Protein AF-A0A317Z593-F1 (afdb_monomer_lite)

Organism: Staphylococcus pseudintermedius (NCBI:txid283734)

InterPro domains:
  IPR000795 Translational (tr)-type GTP-binding domain [PF00009] (11-51)
  IPR006297 Elongation factor 4 [PTHR43512] (8-53)
  IPR027417 P-loop containing nucleoside triphosphate hydrolase [G3DSA:3.40.50.300] (2-53)
  IPR027417 P-loop containing nucleoside triphosphate hydrolase [SSF52540] (5-43)

Sequence (53 aa):
MDNQQRLNRRENIRNFSIIAHIDHGKSTLADRILENTKSVESREMQAQLLDSM

Foldseek 3Di:
DDPVVVVVVVVPDDDDAQDDDPPPCRLVVVLVVCVVVVVDPPVQDDRSSVVVD

Secondary structure (DSSP, 8-state):
--HHHHHHHHHT---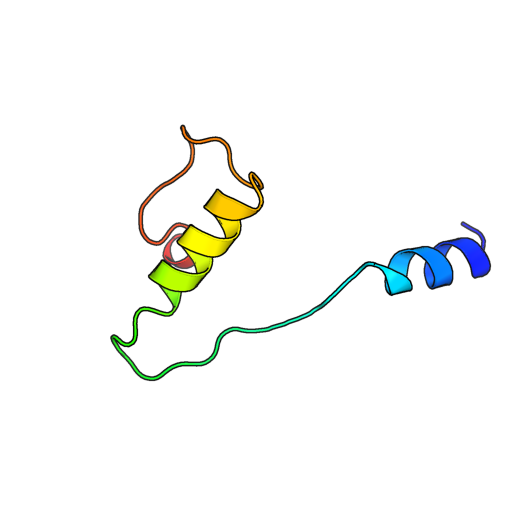------TTS-HHHHHHHHHHHTT-S-TTT--TTGGG--

Structure (mmCIF, N/CA/C/O backbone):
data_AF-A0A317Z593-F1
#
_entry.id   AF-A0A317Z593-F1
#
loop_
_atom_site.group_PDB
_atom_site.id
_atom_site.type_symbol
_atom_site.label_atom_id
_atom_site.label_alt_id
_atom_site.label_comp_id
_atom_site.label_asym_id
_atom_site.label_entity_id
_atom_site.label_seq_id
_atom_site.pdbx_PDB_ins_code
_atom_site.Cartn_x
_atom_site.Cartn_y
_atom_site.Cartn_z
_atom_site.occupancy
_atom_site.B_iso_or_equiv
_atom_site.auth_seq_id
_atom_site.auth_comp_id
_atom_site.auth_asym_id
_atom_site.auth_atom_id
_atom_site.pdbx_PDB_model_num
ATOM 1 N N . MET A 1 1 ? -6.015 3.149 30.447 1.00 62.22 1 MET A N 1
ATOM 2 C CA . MET A 1 1 ? -6.391 2.250 29.334 1.00 62.22 1 MET A CA 1
ATOM 3 C C . MET A 1 1 ? -6.250 0.835 29.829 1.00 62.22 1 MET A C 1
ATOM 5 O O . MET A 1 1 ? -5.148 0.471 30.224 1.00 62.22 1 MET A O 1
ATOM 9 N N . ASP A 1 2 ? -7.356 0.105 29.860 1.00 83.38 2 ASP A N 1
ATOM 10 C CA . ASP A 1 2 ? -7.392 -1.266 30.356 1.00 83.38 2 ASP A CA 1
ATOM 11 C C . ASP A 1 2 ? -6.618 -2.208 29.417 1.00 83.38 2 ASP A C 1
ATOM 13 O O . ASP A 1 2 ? -6.549 -1.976 28.204 1.00 83.38 2 ASP A O 1
ATOM 17 N N . ASN A 1 3 ? -5.992 -3.252 29.960 1.00 79.81 3 ASN A N 1
ATOM 18 C CA . ASN A 1 3 ? -5.135 -4.149 29.174 1.00 79.81 3 ASN A CA 1
ATOM 19 C C . ASN A 1 3 ? -5.949 -4.906 28.109 1.00 79.81 3 ASN A C 1
ATOM 21 O O . ASN A 1 3 ? -5.471 -5.129 26.995 1.00 79.81 3 ASN A O 1
ATOM 25 N N . GLN A 1 4 ? -7.216 -5.189 28.417 1.00 80.19 4 GLN A N 1
ATOM 26 C CA . GLN A 1 4 ? -8.176 -5.800 27.502 1.00 80.19 4 GLN A CA 1
ATOM 27 C C . GLN A 1 4 ? -8.442 -4.924 26.266 1.00 80.19 4 GLN A C 1
ATOM 29 O O . GLN A 1 4 ? -8.452 -5.410 25.137 1.00 80.19 4 GLN A O 1
ATOM 34 N N . GLN A 1 5 ? -8.571 -3.605 26.451 1.00 82.12 5 GLN A N 1
ATOM 35 C CA . GLN A 1 5 ? -8.785 -2.659 25.347 1.00 82.12 5 GLN A CA 1
ATOM 36 C C . GLN A 1 5 ? -7.585 -2.611 24.392 1.00 82.12 5 GLN A C 1
ATOM 38 O O . GLN A 1 5 ? -7.753 -2.463 23.181 1.00 82.12 5 GLN A O 1
ATOM 43 N N . ARG A 1 6 ? -6.362 -2.758 24.920 1.00 81.44 6 ARG A N 1
ATOM 44 C CA . ARG A 1 6 ? -5.143 -2.793 24.099 1.00 81.44 6 ARG A CA 1
ATOM 45 C C . ARG A 1 6 ? -5.072 -4.054 23.243 1.00 81.44 6 ARG A C 1
ATOM 47 O O . ARG A 1 6 ? -4.677 -3.958 22.085 1.00 81.44 6 ARG A O 1
ATOM 54 N N . LEU A 1 7 ? -5.440 -5.206 23.802 1.00 80.44 7 LEU A N 1
ATOM 55 C CA . LEU A 1 7 ? -5.448 -6.484 23.086 1.00 80.44 7 LEU A CA 1
ATOM 56 C C . LEU A 1 7 ? -6.492 -6.483 21.966 1.00 80.44 7 LEU A C 1
ATOM 58 O O . LEU A 1 7 ? -6.122 -6.723 20.820 1.00 80.44 7 LEU A O 1
ATOM 62 N N . ASN A 1 8 ? -7.726 -6.064 22.258 1.00 87.50 8 ASN A N 1
ATOM 63 C CA . ASN A 1 8 ? -8.799 -5.972 21.260 1.00 87.50 8 ASN A CA 1
ATOM 64 C C . ASN A 1 8 ? -8.433 -5.043 20.088 1.00 87.50 8 ASN A C 1
ATOM 66 O O . ASN A 1 8 ? -8.766 -5.308 18.937 1.00 87.50 8 ASN A O 1
ATOM 70 N N . ARG A 1 9 ? -7.693 -3.953 20.344 1.00 87.00 9 ARG A N 1
ATOM 71 C CA . ARG A 1 9 ? -7.209 -3.064 19.274 1.00 87.00 9 ARG A CA 1
ATOM 72 C C . ARG A 1 9 ? -6.219 -3.763 18.336 1.00 87.00 9 ARG A C 1
ATOM 74 O O . ARG A 1 9 ? -6.216 -3.472 17.143 1.00 87.00 9 ARG A O 1
ATOM 81 N N . ARG A 1 10 ? -5.364 -4.650 18.855 1.00 86.19 10 ARG A N 1
ATOM 82 C CA . ARG A 1 10 ? -4.335 -5.336 18.054 1.00 86.19 10 ARG A CA 1
ATOM 83 C C . ARG A 1 10 ? -4.930 -6.343 17.075 1.00 86.19 10 ARG A C 1
ATOM 85 O O . ARG A 1 10 ? -4.319 -6.550 16.035 1.00 86.19 10 ARG A O 1
ATOM 92 N N . GLU A 1 11 ? -6.099 -6.912 17.361 1.00 92.56 11 GLU A N 1
ATOM 93 C CA . GLU A 1 11 ? -6.755 -7.899 16.485 1.00 92.56 11 GLU A CA 1
ATOM 94 C C . GLU A 1 11 ? -7.029 -7.355 15.074 1.00 92.56 11 GLU A C 1
ATOM 96 O O . GLU A 1 11 ? -6.945 -8.093 14.094 1.00 92.56 11 GLU A O 1
ATOM 101 N N . ASN A 1 12 ? -7.270 -6.045 14.961 1.00 89.44 12 ASN A N 1
ATOM 102 C CA . ASN A 1 12 ? -7.565 -5.372 13.695 1.00 89.44 12 ASN A CA 1
ATOM 103 C C . ASN A 1 12 ? -6.351 -4.661 13.067 1.00 89.44 12 ASN A C 1
ATOM 105 O O . ASN A 1 12 ? -6.489 -4.037 12.017 1.00 89.44 12 ASN A O 1
ATOM 109 N N . ILE A 1 13 ? -5.164 -4.725 13.683 1.00 90.62 13 ILE A N 1
ATOM 110 C CA . ILE A 1 13 ? -3.951 -4.064 13.174 1.00 90.62 13 ILE A CA 1
ATOM 111 C C . ILE A 1 13 ? -3.064 -5.092 12.475 1.00 90.62 13 ILE A C 1
ATOM 113 O O . ILE A 1 13 ? -2.629 -6.071 13.081 1.00 90.62 13 ILE A O 1
ATOM 117 N N . ARG A 1 14 ? -2.733 -4.835 11.205 1.00 90.56 14 ARG A N 1
ATOM 118 C CA . ARG A 1 14 ? -1.795 -5.653 10.427 1.00 90.56 14 ARG A CA 1
ATOM 119 C C . ARG A 1 14 ? -0.562 -4.839 10.061 1.00 90.56 14 ARG A C 1
ATOM 121 O O . ARG A 1 14 ? -0.651 -3.894 9.286 1.00 90.56 14 ARG A O 1
ATOM 128 N N . ASN A 1 15 ? 0.584 -5.240 10.600 1.00 91.12 15 ASN A N 1
ATOM 129 C CA . ASN A 1 15 ? 1.879 -4.690 10.212 1.00 91.12 15 ASN A CA 1
ATOM 130 C C . ASN A 1 15 ? 2.430 -5.517 9.050 1.00 91.12 15 ASN A C 1
ATOM 132 O O . ASN A 1 15 ? 2.559 -6.735 9.175 1.00 91.12 15 ASN A O 1
ATOM 136 N N . PHE A 1 16 ? 2.757 -4.867 7.938 1.00 93.88 16 PHE A N 1
ATOM 137 C CA . PHE A 1 16 ? 3.363 -5.513 6.778 1.00 93.88 16 PHE A CA 1
ATOM 138 C C . PHE A 1 16 ? 4.406 -4.594 6.139 1.00 93.88 16 PHE A C 1
ATOM 140 O O . PHE A 1 16 ? 4.431 -3.391 6.393 1.00 93.88 16 PHE A O 1
ATOM 147 N N . SER A 1 17 ? 5.263 -5.170 5.303 1.00 92.88 17 SER A N 1
ATOM 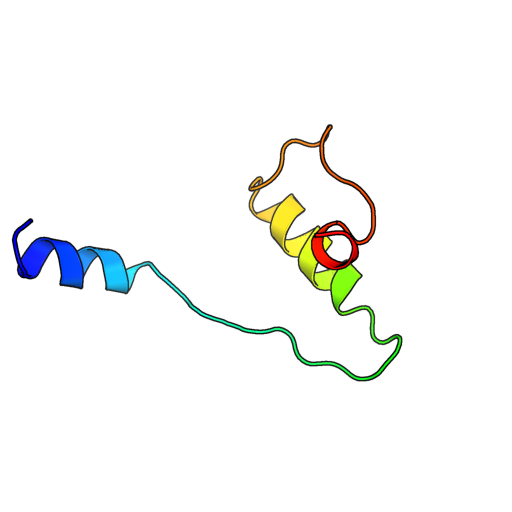148 C CA . SER A 1 17 ? 6.201 -4.436 4.463 1.00 92.88 17 SER A CA 1
ATOM 149 C C . SER A 1 17 ? 6.117 -4.955 3.032 1.00 92.88 17 SER A C 1
ATOM 151 O O . SER A 1 17 ? 5.886 -6.138 2.788 1.00 92.88 17 SER A O 1
ATOM 153 N N . ILE A 1 18 ? 6.282 -4.053 2.070 1.00 90.12 18 ILE A N 1
ATOM 154 C CA . ILE A 1 18 ? 6.438 -4.420 0.662 1.00 90.12 18 ILE A CA 1
ATOM 155 C C . ILE A 1 18 ? 7.935 -4.666 0.441 1.00 90.12 18 ILE A C 1
ATOM 157 O O . ILE A 1 18 ? 8.744 -3.860 0.901 1.00 90.12 18 ILE A O 1
ATOM 161 N N . ILE A 1 19 ? 8.320 -5.740 -0.249 1.00 92.06 19 ILE A N 1
ATOM 162 C CA . ILE A 1 19 ? 9.708 -6.044 -0.636 1.00 92.06 19 ILE A CA 1
ATOM 163 C C . ILE A 1 19 ? 9.685 -6.429 -2.114 1.00 92.06 19 ILE A C 1
ATOM 165 O O . ILE A 1 19 ? 8.898 -7.284 -2.512 1.00 92.06 19 ILE A O 1
ATOM 169 N N . ALA A 1 20 ? 10.513 -5.781 -2.926 1.00 91.56 20 ALA A N 1
ATOM 170 C CA . ALA A 1 20 ? 10.600 -6.037 -4.358 1.00 91.56 20 ALA A CA 1
ATOM 171 C C . ALA A 1 20 ? 12.008 -5.695 -4.867 1.00 91.56 20 ALA A C 1
ATOM 173 O O . ALA A 1 20 ? 12.753 -4.985 -4.188 1.00 91.56 20 ALA A O 1
ATOM 174 N N .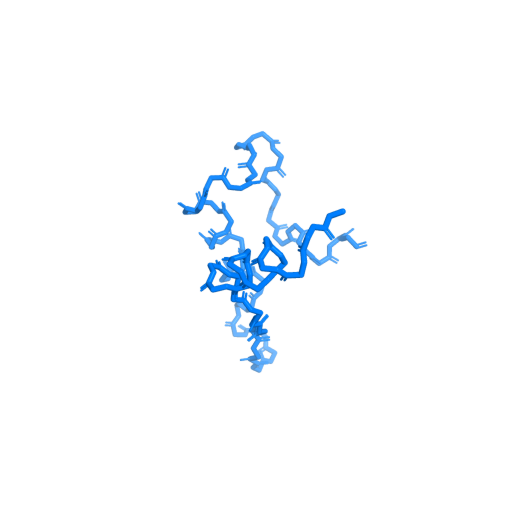 HIS A 1 21 ? 12.365 -6.204 -6.046 1.00 94.62 21 HIS A N 1
ATOM 175 C CA . HIS A 1 21 ? 13.589 -5.805 -6.740 1.00 94.62 21 HIS A CA 1
ATOM 176 C C . HIS A 1 21 ? 13.482 -4.353 -7.247 1.00 94.62 21 HIS A C 1
ATOM 178 O O . HIS A 1 21 ? 12.393 -3.770 -7.260 1.00 94.62 21 HIS A O 1
ATOM 184 N N . ILE A 1 22 ? 14.614 -3.766 -7.644 1.00 88.94 22 ILE A N 1
ATOM 185 C CA . ILE A 1 22 ? 14.661 -2.416 -8.222 1.00 88.94 22 ILE A CA 1
ATOM 186 C C . ILE A 1 22 ? 13.743 -2.375 -9.457 1.00 88.94 22 ILE A C 1
ATOM 188 O O . ILE A 1 22 ? 13.640 -3.359 -10.186 1.00 88.94 22 ILE A O 1
ATOM 192 N N . ASP A 1 23 ? 13.017 -1.270 -9.630 1.00 87.38 23 ASP A N 1
ATOM 193 C CA . ASP A 1 23 ? 12.056 -1.025 -10.719 1.00 87.38 23 ASP A CA 1
ATOM 194 C C . ASP A 1 23 ? 10.841 -1.971 -10.799 1.00 87.38 23 ASP A C 1
ATOM 196 O O . ASP A 1 23 ? 10.051 -1.904 -11.737 1.00 87.38 23 ASP A O 1
ATOM 200 N N . HIS A 1 24 ? 10.585 -2.794 -9.776 1.00 92.69 24 HIS A N 1
ATOM 201 C CA . HIS A 1 24 ? 9.398 -3.666 -9.723 1.00 92.69 24 HIS A CA 1
ATOM 202 C C . HIS A 1 24 ? 8.122 -2.960 -9.218 1.00 92.69 24 HIS A C 1
ATOM 204 O O . HIS A 1 24 ? 7.163 -3.612 -8.805 1.00 92.69 24 HIS A O 1
ATOM 210 N N . GLY A 1 25 ? 8.096 -1.624 -9.208 1.00 87.25 25 GLY A N 1
ATOM 211 C CA . GLY A 1 25 ? 6.889 -0.862 -8.867 1.00 87.25 25 GLY A CA 1
ATOM 212 C C . GLY A 1 25 ? 6.478 -0.935 -7.391 1.00 87.25 25 GLY A C 1
ATOM 213 O O . GLY A 1 25 ? 5.292 -0.847 -7.079 1.00 87.25 25 GLY A O 1
ATOM 214 N N . LYS A 1 26 ? 7.441 -1.084 -6.470 1.00 92.06 26 LYS A N 1
ATOM 215 C CA . LYS A 1 26 ? 7.208 -1.098 -5.013 1.00 92.06 26 LYS A CA 1
ATOM 216 C C . LYS A 1 26 ? 6.401 0.118 -4.540 1.00 92.06 26 LYS A C 1
ATOM 218 O O . LYS A 1 26 ? 5.407 -0.049 -3.834 1.00 92.06 26 LYS A O 1
ATOM 223 N N . SER A 1 27 ? 6.822 1.312 -4.951 1.00 89.31 27 SER A N 1
ATOM 224 C CA . SER A 1 27 ? 6.181 2.584 -4.602 1.00 89.31 27 SER A CA 1
ATOM 225 C C . SER A 1 27 ? 4.810 2.708 -5.267 1.00 89.31 27 SER A C 1
ATOM 227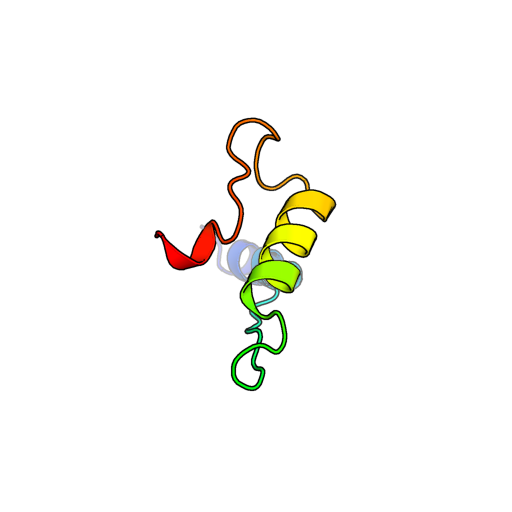 O O . SER A 1 27 ? 3.829 3.017 -4.603 1.00 89.31 27 SER A O 1
ATOM 229 N N . THR A 1 28 ? 4.694 2.301 -6.536 1.00 89.25 28 THR A N 1
ATOM 230 C CA . THR A 1 28 ? 3.416 2.271 -7.268 1.00 89.25 28 THR A CA 1
ATOM 231 C C . THR A 1 28 ? 2.374 1.363 -6.606 1.00 89.25 28 THR A C 1
ATOM 233 O O . THR A 1 28 ? 1.191 1.698 -6.567 1.00 89.25 28 THR A O 1
ATOM 236 N N . LEU A 1 29 ? 2.785 0.205 -6.080 1.00 89.38 29 LEU A N 1
ATOM 237 C CA . LEU A 1 29 ? 1.890 -0.690 -5.345 1.00 89.38 29 LEU A CA 1
ATOM 238 C C . LEU A 1 29 ? 1.414 -0.051 -4.035 1.00 89.38 29 LEU A C 1
ATOM 240 O O . LEU A 1 29 ? 0.242 -0.183 -3.688 1.00 89.38 29 LEU A O 1
ATOM 244 N N . ALA A 1 30 ? 2.306 0.640 -3.324 1.00 89.75 30 ALA A N 1
ATOM 245 C CA . ALA A 1 30 ? 1.963 1.329 -2.086 1.00 89.75 30 ALA A CA 1
ATOM 246 C C . ALA A 1 30 ? 0.960 2.468 -2.329 1.00 89.75 30 ALA A C 1
ATOM 248 O O . ALA A 1 30 ? -0.047 2.546 -1.625 1.00 89.75 30 ALA A O 1
ATOM 249 N N . ASP A 1 31 ? 1.173 3.265 -3.378 1.00 87.12 31 ASP A N 1
ATOM 250 C CA . ASP A 1 31 ? 0.262 4.343 -3.775 1.00 87.12 31 ASP A CA 1
ATOM 251 C C . ASP A 1 31 ? -1.146 3.802 -4.089 1.00 87.12 31 ASP A C 1
ATOM 253 O O . ASP A 1 31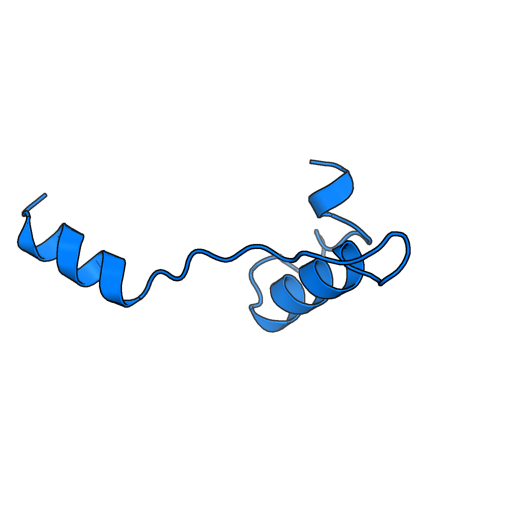 ? -2.142 4.322 -3.587 1.00 87.12 31 ASP A O 1
ATOM 257 N N . ARG A 1 32 ? -1.250 2.691 -4.838 1.00 86.06 32 ARG A N 1
ATOM 258 C CA . ARG A 1 32 ? -2.544 2.042 -5.139 1.00 86.06 32 ARG A CA 1
ATOM 259 C C . ARG A 1 32 ? -3.244 1.478 -3.905 1.00 86.06 32 ARG A C 1
ATOM 261 O O . ARG A 1 32 ? -4.472 1.443 -3.856 1.00 86.06 32 ARG A O 1
ATOM 268 N N . ILE A 1 33 ? -2.488 0.987 -2.920 1.00 88.75 33 ILE A N 1
ATOM 269 C CA . ILE A 1 33 ? -3.067 0.531 -1.651 1.00 88.75 33 ILE A CA 1
ATOM 270 C C . ILE A 1 33 ? -3.698 1.722 -0.924 1.00 88.75 33 ILE A C 1
ATOM 272 O O . ILE A 1 33 ? -4.845 1.607 -0.501 1.00 88.75 33 ILE A O 1
ATOM 276 N N . LEU A 1 34 ? -2.991 2.854 -0.837 1.00 86.56 34 LEU A N 1
ATOM 277 C CA . LEU A 1 34 ? -3.481 4.078 -0.191 1.00 86.56 34 LEU A CA 1
ATOM 278 C C . LEU A 1 34 ? -4.722 4.660 -0.887 1.00 86.56 34 LEU A C 1
ATOM 280 O O . LEU A 1 34 ? -5.652 5.101 -0.207 1.00 86.56 34 LEU A O 1
ATOM 284 N N . GLU A 1 35 ? -4.757 4.610 -2.222 1.00 84.81 35 GLU A N 1
ATOM 285 C CA . GLU A 1 35 ? -5.918 4.995 -3.035 1.00 84.81 35 GLU A CA 1
ATOM 286 C C . GLU A 1 35 ? -7.131 4.102 -2.728 1.00 84.81 35 GLU A C 1
ATOM 288 O O . GLU A 1 35 ? -8.213 4.590 -2.394 1.00 84.81 35 GLU A O 1
ATOM 293 N N . ASN A 1 36 ? -6.940 2.778 -2.758 1.00 86.44 36 ASN A N 1
ATOM 294 C CA . ASN A 1 36 ? -8.008 1.811 -2.505 1.00 86.44 36 ASN A CA 1
ATOM 295 C C . ASN A 1 36 ? -8.558 1.886 -1.074 1.00 86.44 36 ASN A C 1
ATOM 297 O O . ASN A 1 36 ? -9.755 1.677 -0.864 1.00 86.44 36 ASN A O 1
ATOM 301 N N . THR A 1 37 ? -7.714 2.176 -0.081 1.00 87.00 37 THR A N 1
ATOM 302 C CA . THR A 1 37 ? -8.141 2.322 1.318 1.00 87.00 37 THR A CA 1
ATOM 303 C C . THR A 1 37 ? -8.692 3.709 1.635 1.00 87.00 37 THR A C 1
ATOM 305 O O . THR A 1 37 ? -9.117 3.930 2.771 1.00 87.00 37 THR A O 1
ATOM 308 N N . LYS A 1 38 ? -8.704 4.637 0.661 1.00 79.94 38 LYS A N 1
ATOM 309 C CA . LYS A 1 38 ? -9.078 6.051 0.846 1.00 79.94 38 LYS A CA 1
ATOM 310 C C . LYS A 1 38 ? -8.336 6.690 2.024 1.00 79.94 38 LYS A C 1
ATOM 312 O O . LYS A 1 38 ? -8.889 7.514 2.746 1.00 79.94 38 LYS A O 1
ATOM 317 N N . SER A 1 39 ? -7.103 6.246 2.271 1.00 75.06 39 SER A N 1
ATOM 318 C CA . SER A 1 39 ? -6.301 6.714 3.409 1.00 75.06 39 SER A CA 1
ATOM 319 C C . SER A 1 39 ? -5.640 8.065 3.142 1.00 75.06 39 SER A C 1
ATOM 321 O O . SER A 1 39 ? -5.109 8.662 4.071 1.00 75.06 39 SER A O 1
ATOM 323 N N . VAL A 1 40 ? -5.686 8.533 1.893 1.00 73.94 40 VAL A N 1
ATOM 324 C CA . VAL A 1 40 ? -5.179 9.827 1.435 1.00 73.94 40 VAL A CA 1
ATOM 325 C C . VAL A 1 40 ? -6.268 10.481 0.582 1.00 73.94 40 VAL A C 1
ATOM 327 O O . VAL A 1 40 ? -6.896 9.816 -0.244 1.00 73.94 40 VAL A O 1
ATOM 330 N N . GLU A 1 41 ? -6.517 11.773 0.790 1.00 67.69 41 GLU A N 1
ATOM 331 C CA . GLU A 1 41 ? -7.432 12.548 -0.052 1.00 67.69 41 GLU A CA 1
ATOM 332 C C . GLU A 1 41 ? -6.865 12.654 -1.474 1.00 67.69 41 GLU A C 1
ATOM 334 O O . GLU A 1 41 ? -5.669 12.878 -1.656 1.00 67.69 41 GLU A O 1
ATOM 339 N N . SER A 1 42 ? -7.706 12.571 -2.511 1.00 65.25 42 SER A N 1
ATOM 340 C CA . SER A 1 42 ? -7.250 12.579 -3.919 1.00 65.25 42 SER A CA 1
ATOM 341 C C . SER A 1 42 ? -6.424 13.812 -4.313 1.00 65.25 42 SER A C 1
ATOM 343 O O . SER A 1 42 ? -5.752 13.805 -5.337 1.00 65.25 42 SER A O 1
ATOM 345 N N . ARG A 1 43 ? -6.481 14.883 -3.513 1.00 63.44 43 ARG A N 1
ATOM 346 C CA . ARG A 1 43 ? -5.714 16.124 -3.699 1.00 63.44 43 ARG A CA 1
ATOM 347 C C . ARG A 1 43 ? -4.275 16.021 -3.193 1.00 63.44 43 ARG A C 1
ATOM 349 O O . ARG A 1 43 ? -3.428 16.784 -3.642 1.00 63.44 43 ARG A O 1
ATOM 356 N N . GLU A 1 44 ? -4.023 15.111 -2.259 1.00 64.06 44 GLU A N 1
ATOM 357 C CA . GLU A 1 44 ? -2.710 14.856 -1.664 1.00 64.06 44 GLU A CA 1
ATOM 358 C C . GLU A 1 44 ? -1.995 13.680 -2.341 1.00 64.06 44 GLU A C 1
ATOM 360 O O . GLU A 1 44 ? -0.805 13.492 -2.117 1.00 64.06 44 GLU A O 1
ATOM 365 N N . MET A 1 45 ? -2.679 12.915 -3.207 1.00 61.91 45 MET A N 1
ATOM 366 C CA . MET A 1 45 ? -2.048 11.877 -4.026 1.00 61.91 45 MET A CA 1
ATOM 367 C C . MET A 1 45 ? -1.012 12.494 -4.973 1.00 61.91 45 MET A C 1
ATOM 369 O O . MET A 1 45 ? -1.344 13.081 -6.002 1.00 61.91 45 MET A O 1
ATOM 373 N N . GLN A 1 46 ? 0.260 12.306 -4.636 1.00 66.12 46 GLN A N 1
ATOM 374 C CA . GLN A 1 46 ? 1.382 12.448 -5.556 1.00 66.12 46 GLN A CA 1
ATOM 375 C C . GLN A 1 46 ? 1.879 11.060 -5.961 1.00 66.12 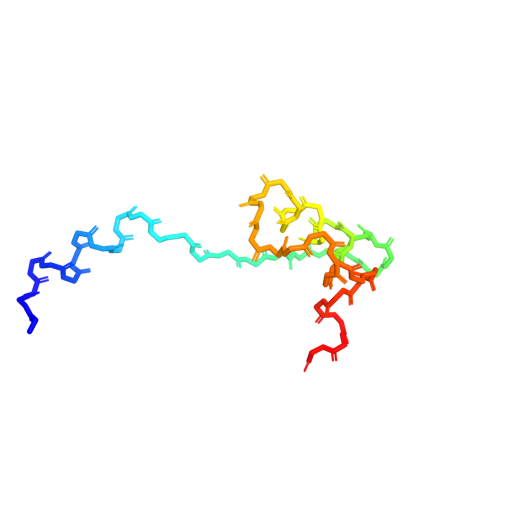46 GLN A C 1
ATOM 377 O O . GLN A 1 46 ? 1.757 10.100 -5.200 1.00 66.12 46 GLN A O 1
ATOM 382 N N . ALA A 1 47 ? 2.430 10.945 -7.170 1.00 68.31 47 ALA A N 1
ATOM 383 C CA . ALA A 1 47 ? 3.118 9.723 -7.568 1.00 68.31 47 ALA A CA 1
ATOM 384 C C . ALA A 1 47 ? 4.322 9.505 -6.641 1.00 68.31 47 ALA A C 1
ATOM 386 O O . ALA A 1 47 ? 5.092 10.439 -6.428 1.00 68.31 47 ALA A O 1
ATOM 387 N N . GLN A 1 48 ? 4.480 8.286 -6.118 1.00 65.69 48 GLN A N 1
ATOM 388 C CA . GLN A 1 48 ? 5.561 7.913 -5.204 1.00 65.69 48 GLN A CA 1
ATOM 389 C C . GLN A 1 48 ? 5.572 8.744 -3.912 1.00 65.69 48 GLN A C 1
ATOM 391 O O . GLN A 1 48 ? 6.624 9.163 -3.430 1.00 65.69 48 GLN A O 1
ATOM 396 N N . LEU A 1 49 ? 4.392 8.971 -3.324 1.00 71.25 49 LEU A N 1
ATOM 397 C CA . LEU A 1 49 ? 4.220 9.809 -2.131 1.00 71.25 49 LEU A CA 1
ATOM 398 C C . LEU A 1 49 ? 5.128 9.375 -0.967 1.00 71.25 49 LEU A C 1
ATOM 400 O O . LEU A 1 49 ? 5.688 10.208 -0.260 1.00 71.25 49 LEU A O 1
ATOM 404 N N . LEU A 1 50 ? 5.306 8.064 -0.795 1.00 74.44 50 LEU A N 1
ATOM 405 C CA . LEU A 1 50 ? 6.139 7.493 0.266 1.00 74.44 50 LEU A CA 1
ATOM 406 C C . LEU A 1 50 ? 7.648 7.603 0.005 1.00 74.44 50 LEU A C 1
ATOM 408 O O . LEU A 1 50 ? 8.416 7.399 0.938 1.00 74.44 50 LEU A O 1
ATOM 412 N N . ASP A 1 51 ? 8.073 7.911 -1.223 1.00 70.88 51 ASP A N 1
ATOM 413 C CA . ASP A 1 51 ? 9.495 8.086 -1.551 1.00 70.88 51 ASP A CA 1
ATOM 414 C C . ASP A 1 51 ? 9.984 9.512 -1.230 1.00 70.88 51 ASP A C 1
ATOM 416 O O . ASP A 1 51 ? 11.189 9.750 -1.178 1.00 70.88 51 ASP A O 1
ATOM 420 N N . SER A 1 52 ? 9.059 10.457 -1.014 1.00 62.91 52 SER A N 1
ATOM 421 C CA . SER A 1 52 ? 9.353 11.868 -0.704 1.00 62.91 52 SER A CA 1
ATOM 422 C C . SER A 1 52 ? 9.126 12.252 0.769 1.00 62.91 52 SER A C 1
ATOM 424 O O . SER A 1 52 ? 9.336 13.414 1.122 1.00 62.91 52 SER A O 1
ATOM 426 N N . MET A 1 53 ? 8.677 11.311 1.610 1.00 59.50 53 MET A N 1
ATOM 427 C CA . MET A 1 53 ? 8.541 11.469 3.069 1.00 59.50 53 MET A CA 1
ATOM 428 C C . MET A 1 53 ? 9.838 11.106 3.789 1.00 59.50 53 MET A C 1
ATOM 430 O O . MET A 1 53 ? 10.200 11.849 4.729 1.00 59.50 53 MET A O 1
#

Radius of gyration: 15.13 Å; chains: 1; bounding box: 24×24×41 Å

pLDDT: mean 81.56, std 10.45, range [59.5, 94.62]